Protein AF-A0A378MXL5-F1 (afdb_monomer_lite)

Radius of gyration: 18.05 Å; chains: 1; bounding box: 32×24×49 Å

Sequence (67 aa):
MSTKLSRLFQRTFATAKRVRSETEIGSQAVSVAYAACGLARQIFDNFGKLRFLLVGAGETIELVAAI

Secondary structure (DSSP, 8-state):
--HHHHHHHHHHHHHHHHHHHHSSTT-S---HHHHHHHHHHHH-S-GGG--------SHHHHHHHT-

Foldseek 3Di:
DDPVVVVVVVVVVVVVVCCVVVHCVPVDPPDPLVVVVVVVCVVDVDPPPDDDDQDDDDPSSVSNVVD

Structure (mmCIF, N/CA/C/O backbone):
data_AF-A0A378MXL5-F1
#
_entry.id   AF-A0A378MXL5-F1
#
loop_
_atom_site.group_PDB
_atom_site.id
_atom_site.type_symbol
_atom_site.label_atom_id
_atom_site.label_alt_id
_atom_site.label_comp_id
_atom_site.label_asym_id
_atom_site.label_entity_id
_atom_site.label_seq_id
_atom_site.pdbx_PDB_ins_code
_atom_site.Cartn_x
_atom_site.Cartn_y
_atom_site.Cartn_z
_atom_site.occupancy
_atom_site.B_iso_or_equiv
_atom_site.auth_seq_id
_atom_site.auth_comp_id
_atom_site.auth_asym_id
_atom_site.auth_atom_id
_atom_site.pdbx_PDB_model_num
ATOM 1 N N . MET A 1 1 ? -5.892 15.254 25.128 1.00 57.88 1 MET A N 1
ATOM 2 C CA . MET A 1 1 ? -6.747 14.929 23.959 1.00 57.88 1 MET A CA 1
ATOM 3 C C . MET A 1 1 ? -8.199 14.794 24.410 1.00 57.88 1 MET A C 1
ATOM 5 O O . MET A 1 1 ? -8.435 14.203 25.453 1.00 57.88 1 MET A O 1
ATOM 9 N N . SER A 1 2 ? -9.158 15.367 23.675 1.00 80.38 2 SER A N 1
ATOM 10 C CA . SER A 1 2 ? -10.585 15.417 24.051 1.00 80.38 2 SER A CA 1
ATOM 11 C C . SER A 1 2 ? -11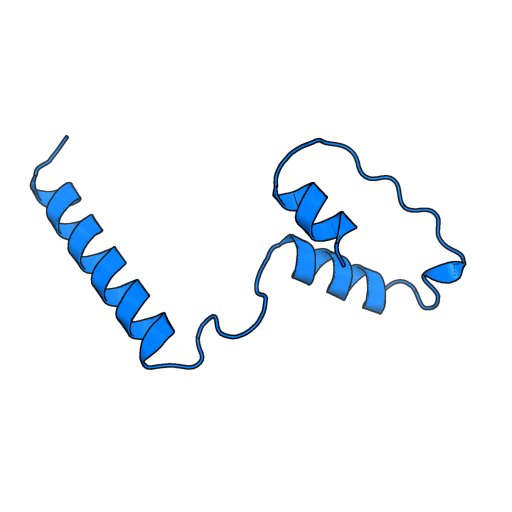.213 14.016 24.163 1.00 80.38 2 SER A C 1
ATOM 13 O O . SER A 1 2 ? -11.216 13.254 23.195 1.00 80.38 2 SER A O 1
ATOM 15 N N . THR A 1 3 ? -11.776 13.672 25.326 1.00 86.50 3 THR A N 1
ATOM 16 C CA . THR A 1 3 ? -12.424 12.373 25.621 1.00 86.50 3 THR A CA 1
ATOM 17 C C . THR A 1 3 ? -13.547 12.015 24.644 1.00 86.50 3 THR A C 1
ATOM 19 O O . THR A 1 3 ? -13.743 10.840 24.328 1.00 86.50 3 THR A O 1
ATOM 22 N N . LYS A 1 4 ? -14.247 13.015 24.091 1.00 91.31 4 LYS A N 1
ATOM 23 C CA . LYS A 1 4 ? -15.270 12.807 23.052 1.00 91.31 4 LYS A CA 1
ATOM 24 C C . LYS A 1 4 ? -14.675 12.248 21.758 1.00 91.31 4 LYS A C 1
ATOM 26 O O . LYS A 1 4 ? -15.240 11.320 21.186 1.00 91.31 4 LYS A O 1
ATOM 31 N N . LEU A 1 5 ? -13.528 12.775 21.327 1.00 95.19 5 LEU A N 1
ATOM 32 C CA . LEU A 1 5 ? -12.855 12.337 20.103 1.00 95.19 5 LEU A CA 1
ATOM 33 C C . LEU A 1 5 ? -12.333 10.900 20.243 1.00 95.19 5 LEU A C 1
ATOM 35 O O . LEU A 1 5 ? -12.509 10.096 19.333 1.00 95.19 5 LEU A O 1
ATOM 39 N N . SER A 1 6 ? -11.793 10.546 21.413 1.00 94.62 6 SER A N 1
ATOM 40 C CA . SER A 1 6 ? -11.363 9.170 21.705 1.00 94.62 6 SER A CA 1
ATOM 41 C C . SER A 1 6 ? -12.514 8.161 21.564 1.00 94.62 6 SER A C 1
ATOM 43 O O . SER A 1 6 ? -12.380 7.142 20.884 1.00 94.62 6 SER A O 1
ATOM 45 N N . ARG A 1 7 ? -13.701 8.485 22.103 1.00 94.44 7 ARG A N 1
ATOM 46 C CA . ARG A 1 7 ? -14.889 7.623 21.972 1.00 94.44 7 ARG A CA 1
ATOM 47 C C . ARG A 1 7 ? -15.380 7.500 20.527 1.00 94.44 7 ARG A C 1
ATOM 49 O O . ARG A 1 7 ? -15.886 6.445 20.145 1.00 94.44 7 ARG A O 1
ATOM 56 N N . LEU A 1 8 ? -15.251 8.563 19.729 1.00 96.31 8 LEU A N 1
ATOM 57 C CA . LEU A 1 8 ? -15.571 8.514 18.301 1.00 96.31 8 LEU A CA 1
ATOM 58 C C . LEU A 1 8 ? -14.608 7.586 17.560 1.00 96.31 8 LEU A C 1
ATOM 60 O O . LEU A 1 8 ? -15.083 6.697 16.863 1.00 96.31 8 LEU A O 1
ATOM 64 N N . PHE A 1 9 ? -13.296 7.701 17.782 1.00 96.38 9 PHE A N 1
ATOM 65 C CA . PHE A 1 9 ? -12.314 6.800 17.170 1.00 96.38 9 PHE A CA 1
ATOM 66 C C . PHE A 1 9 ? -12.598 5.329 17.484 1.00 96.38 9 PHE A C 1
ATOM 68 O O . PHE A 1 9 ? -12.651 4.517 16.562 1.00 96.38 9 PHE A O 1
ATOM 75 N N . GLN A 1 10 ? -12.862 4.983 18.749 1.00 96.31 10 GLN A N 1
ATOM 76 C CA . GLN A 1 10 ? -13.193 3.601 19.128 1.00 96.31 10 GLN A CA 1
ATOM 77 C C . GLN A 1 10 ? -14.410 3.062 18.363 1.00 96.31 10 GLN A C 1
ATOM 79 O O . GLN A 1 10 ? -14.374 1.949 17.838 1.00 96.31 10 GLN A O 1
ATOM 84 N N . ARG A 1 11 ? -15.477 3.864 18.248 1.00 96.50 11 ARG A N 1
ATOM 85 C CA . ARG A 1 11 ? -16.676 3.495 17.477 1.00 96.50 11 ARG A CA 1
ATOM 86 C C . ARG A 1 11 ? -16.399 3.380 15.981 1.00 96.50 11 ARG A C 1
ATOM 88 O O . ARG A 1 11 ? -16.890 2.440 15.354 1.00 96.50 11 ARG A O 1
ATOM 95 N N . THR A 1 12 ? -15.619 4.296 15.416 1.00 97.25 12 THR A N 1
ATOM 96 C CA . THR A 1 12 ? -15.243 4.266 13.998 1.00 97.25 12 THR A CA 1
ATOM 97 C C . THR A 1 12 ? -14.445 3.006 13.677 1.00 97.25 12 THR A C 1
ATOM 99 O O . THR A 1 12 ? -14.796 2.297 12.738 1.00 97.25 12 THR A O 1
ATOM 102 N N . PHE A 1 13 ? -13.441 2.657 14.489 1.00 96.69 13 PHE A N 1
ATOM 103 C CA . PHE A 1 13 ? -12.655 1.438 14.281 1.00 96.69 13 PHE A CA 1
ATOM 104 C C . PHE A 1 13 ? -13.487 0.163 14.458 1.00 96.69 13 PHE A C 1
ATOM 106 O O . PHE A 1 13 ? -13.363 -0.756 13.649 1.00 96.69 13 PHE A O 1
ATOM 113 N N . ALA A 1 14 ? -14.377 0.112 15.456 1.00 97.19 14 ALA A N 1
ATOM 114 C CA . ALA A 1 14 ? -15.289 -1.019 15.632 1.00 97.19 14 ALA A CA 1
ATOM 115 C C . ALA A 1 14 ? -16.212 -1.203 14.414 1.00 97.19 14 ALA A C 1
ATOM 117 O O . ALA A 1 14 ? -16.387 -2.318 13.927 1.00 97.19 14 ALA A O 1
ATOM 118 N N . THR A 1 15 ? -16.750 -0.103 13.882 1.00 97.12 15 THR A N 1
ATOM 119 C CA . THR A 1 15 ? -17.600 -0.121 12.683 1.00 97.12 15 THR A CA 1
ATOM 120 C C . THR A 1 15 ? -16.808 -0.557 11.453 1.00 97.12 15 THR A C 1
ATOM 122 O O . THR A 1 15 ? -17.255 -1.437 10.726 1.00 97.12 15 THR A O 1
ATOM 125 N N . ALA A 1 16 ? -15.600 -0.022 11.253 1.00 95.25 16 ALA A N 1
ATOM 126 C CA . ALA A 1 16 ? -14.727 -0.415 10.148 1.00 95.25 16 ALA A CA 1
ATOM 127 C C . ALA A 1 16 ? -14.371 -1.912 10.194 1.00 95.25 16 ALA A C 1
ATOM 129 O O . ALA A 1 16 ? -14.366 -2.577 9.158 1.00 95.25 16 ALA A O 1
ATOM 130 N N . LYS A 1 17 ? -14.122 -2.464 11.391 1.00 94.62 17 LYS A N 1
ATOM 131 C CA . LYS A 1 17 ? -13.870 -3.900 11.567 1.00 94.62 17 LYS A CA 1
ATOM 132 C C . LYS A 1 17 ? -15.091 -4.736 11.184 1.00 94.62 17 LYS A C 1
ATOM 134 O O . LYS A 1 17 ? -14.930 -5.730 10.481 1.00 94.62 17 LYS A O 1
ATOM 139 N N . ARG A 1 18 ? -16.291 -4.323 11.607 1.00 96.88 18 ARG A N 1
ATOM 140 C CA . ARG A 1 18 ? -17.543 -4.988 11.220 1.00 96.88 18 ARG A CA 1
ATOM 141 C C . ARG A 1 18 ? -17.748 -4.965 9.713 1.00 96.88 18 ARG A C 1
ATOM 143 O O . ARG A 1 18 ? -17.959 -6.020 9.144 1.00 96.88 18 ARG A O 1
ATOM 150 N N . VAL A 1 19 ? -17.566 -3.816 9.058 1.00 95.81 19 VAL A N 1
ATOM 151 C CA . VAL A 1 19 ? -17.651 -3.712 7.588 1.00 95.81 19 VAL A CA 1
ATOM 152 C C . VAL A 1 19 ? -16.708 -4.706 6.905 1.00 95.81 19 VAL A C 1
ATOM 154 O O . VAL A 1 19 ? -17.158 -5.464 6.056 1.00 95.81 19 VAL A O 1
ATOM 157 N N . ARG A 1 20 ? -15.436 -4.774 7.316 1.00 92.62 20 ARG A N 1
ATOM 158 C CA . ARG A 1 20 ? -14.461 -5.721 6.739 1.00 92.62 20 ARG A CA 1
ATOM 159 C C . ARG A 1 20 ? -14.768 -7.199 7.010 1.00 92.62 20 ARG A C 1
ATOM 161 O O . ARG A 1 20 ? -14.226 -8.048 6.320 1.00 92.62 20 ARG A O 1
ATOM 168 N N . SER A 1 21 ? -15.544 -7.504 8.052 1.00 94.38 21 SER A N 1
ATOM 169 C CA . SER A 1 21 ? -15.835 -8.887 8.471 1.00 94.38 21 SER A CA 1
ATOM 170 C C . SER A 1 21 ? -17.194 -9.380 7.974 1.00 94.38 21 SER A C 1
ATOM 172 O O . SER A 1 21 ? -17.373 -10.569 7.750 1.00 94.38 21 SER A O 1
ATOM 174 N N . GLU A 1 22 ? -18.164 -8.474 7.858 1.00 97.31 22 GLU A N 1
ATOM 175 C CA . GLU A 1 22 ? -19.563 -8.762 7.520 1.00 97.31 22 GLU A CA 1
ATOM 176 C C . GLU A 1 22 ? -19.874 -8.436 6.047 1.00 97.31 22 GLU A C 1
ATOM 178 O O . GLU A 1 22 ? -20.982 -8.694 5.583 1.00 97.31 22 GLU A O 1
ATOM 183 N N . THR A 1 23 ? -18.929 -7.849 5.304 1.00 94.81 23 THR A N 1
ATOM 184 C CA . THR A 1 23 ? -19.093 -7.492 3.887 1.00 94.81 23 THR A CA 1
ATOM 185 C C . THR A 1 23 ? -17.814 -7.772 3.096 1.00 94.81 23 THR A C 1
ATOM 187 O O . THR A 1 23 ? -16.732 -7.851 3.668 1.00 94.81 23 THR A O 1
ATOM 190 N N . GLU A 1 24 ? -17.923 -7.804 1.767 1.00 91.12 24 GLU A N 1
ATOM 191 C CA . GLU A 1 24 ? -16.775 -7.914 0.851 1.00 91.12 24 GLU A CA 1
ATOM 192 C C . GLU A 1 24 ? -15.959 -6.612 0.710 1.00 91.12 24 GLU A C 1
ATOM 194 O O . GLU A 1 24 ? -14.984 -6.541 -0.042 1.00 91.12 24 GLU A O 1
ATOM 199 N N . ILE A 1 25 ? -16.331 -5.539 1.416 1.00 89.19 25 ILE A N 1
ATOM 200 C CA . ILE A 1 25 ? -15.613 -4.266 1.335 1.00 89.19 25 ILE A CA 1
ATOM 201 C C . ILE A 1 25 ? -14.224 -4.422 1.966 1.00 89.19 25 ILE A C 1
ATOM 203 O O . ILE A 1 25 ? -14.065 -4.521 3.184 1.00 89.19 25 ILE A O 1
ATOM 207 N N . GLY A 1 26 ? -13.205 -4.365 1.107 1.00 81.50 26 GLY A N 1
ATOM 208 C CA . GLY A 1 26 ? -11.800 -4.518 1.477 1.00 81.50 26 GLY A CA 1
ATOM 209 C C . GLY A 1 26 ? -11.256 -5.943 1.346 1.00 81.50 26 GLY A C 1
ATOM 210 O O . GLY A 1 26 ? -10.134 -6.166 1.795 1.00 81.50 26 GLY A O 1
ATOM 211 N N . SER A 1 27 ? -12.001 -6.883 0.742 1.00 82.12 27 SER A N 1
ATOM 212 C CA . SER A 1 27 ? -11.511 -8.249 0.483 1.00 82.12 27 SER A CA 1
ATOM 213 C C . SER A 1 27 ? -10.505 -8.328 -0.673 1.00 82.12 27 SER A C 1
ATOM 215 O O . SER A 1 27 ? -9.678 -9.235 -0.715 1.00 82.12 27 SER A O 1
ATOM 217 N N . GLN A 1 28 ? -10.520 -7.351 -1.582 1.00 75.88 28 GLN A N 1
ATOM 218 C CA . GLN A 1 28 ? -9.539 -7.209 -2.660 1.00 75.88 28 GLN A CA 1
ATOM 219 C C . GLN A 1 28 ? -8.441 -6.207 -2.295 1.00 75.88 28 GLN A C 1
ATOM 221 O O . GLN A 1 28 ? -8.671 -5.252 -1.548 1.00 75.88 28 GLN A O 1
ATOM 226 N N . ALA A 1 29 ? -7.247 -6.397 -2.864 1.00 67.62 29 ALA A N 1
ATOM 227 C CA . ALA A 1 29 ? -6.114 -5.496 -2.685 1.00 67.62 29 ALA A CA 1
ATOM 228 C C . ALA A 1 29 ? -6.421 -4.097 -3.258 1.00 67.62 29 ALA A C 1
ATOM 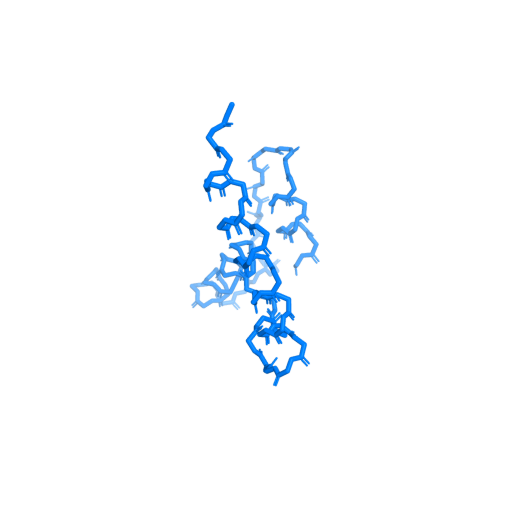230 O O . ALA A 1 29 ? -6.212 -3.819 -4.433 1.00 67.62 29 ALA A O 1
ATOM 231 N N . VAL A 1 30 ? -6.905 -3.192 -2.407 1.00 72.56 30 VAL A N 1
ATOM 232 C CA . VAL A 1 30 ? -7.161 -1.771 -2.716 1.00 72.56 30 VAL A CA 1
ATOM 233 C C . VAL A 1 30 ? -6.009 -0.882 -2.244 1.00 72.56 30 VAL A C 1
ATOM 235 O O . VAL A 1 30 ? -6.212 0.215 -1.726 1.00 72.56 30 VAL A O 1
ATOM 238 N N . SER A 1 31 ? -4.773 -1.371 -2.363 1.00 85.00 31 SER A N 1
ATOM 239 C CA . SER A 1 31 ? -3.605 -0.550 -2.055 1.00 85.00 31 SER A CA 1
ATOM 240 C C . SER A 1 31 ? -3.309 0.403 -3.213 1.00 85.00 31 SER A C 1
ATOM 242 O O . SER A 1 31 ? -3.558 0.100 -4.382 1.00 85.00 31 SER A O 1
ATOM 244 N N . VAL A 1 32 ? -2.728 1.558 -2.885 1.00 88.12 32 VAL A N 1
ATOM 245 C CA . VAL A 1 32 ? -2.257 2.522 -3.891 1.00 88.12 32 VAL A CA 1
ATOM 246 C C . VAL A 1 32 ? -1.235 1.868 -4.830 1.00 88.12 32 VAL A C 1
ATOM 248 O O . VAL A 1 32 ? -1.272 2.107 -6.032 1.00 88.12 32 VAL A O 1
ATOM 251 N N . ALA A 1 33 ? -0.384 0.981 -4.301 1.00 89.94 33 ALA A N 1
ATOM 252 C CA . ALA A 1 33 ? 0.565 0.189 -5.081 1.00 89.94 33 ALA A CA 1
ATOM 253 C C . ALA A 1 33 ? -0.135 -0.696 -6.126 1.00 89.94 33 ALA A C 1
ATOM 255 O O . ALA A 1 33 ? 0.224 -0.670 -7.302 1.00 89.94 33 ALA A O 1
ATOM 256 N N . TYR A 1 34 ? -1.180 -1.426 -5.722 1.00 88.69 34 TYR A N 1
ATOM 257 C CA . TYR A 1 34 ? -1.927 -2.295 -6.631 1.00 88.69 34 TYR A CA 1
ATOM 258 C C . TYR A 1 34 ? -2.639 -1.502 -7.728 1.00 88.69 34 TYR A C 1
ATOM 260 O O . TYR A 1 34 ? -2.571 -1.874 -8.901 1.00 88.69 34 TYR A O 1
ATOM 268 N N . ALA A 1 35 ? -3.260 -0.375 -7.367 1.00 89.69 35 ALA A N 1
ATOM 269 C CA . ALA A 1 35 ? -3.886 0.521 -8.334 1.00 89.69 35 ALA A CA 1
ATOM 270 C C . ALA A 1 35 ? -2.864 1.083 -9.341 1.00 89.69 35 ALA A C 1
ATOM 272 O O . ALA A 1 35 ? -3.130 1.085 -10.543 1.00 89.69 35 ALA A O 1
ATOM 273 N N . ALA A 1 36 ? -1.679 1.491 -8.874 1.00 90.25 36 ALA A N 1
ATOM 274 C CA . ALA A 1 36 ? -0.609 1.996 -9.732 1.00 90.25 36 ALA A CA 1
ATOM 275 C C . ALA A 1 36 ? -0.097 0.929 -10.716 1.00 90.25 36 ALA A C 1
ATOM 277 O O . ALA A 1 36 ? -0.014 1.196 -11.916 1.00 90.25 36 ALA A O 1
ATOM 278 N N . CYS A 1 37 ? 0.176 -0.295 -10.248 1.00 89.25 37 CYS A N 1
ATOM 279 C CA . CYS A 1 37 ? 0.583 -1.400 -11.123 1.00 89.25 37 CYS A CA 1
ATOM 280 C C . CYS A 1 37 ? -0.532 -1.804 -12.099 1.00 89.25 37 CYS A C 1
ATOM 282 O O . CYS A 1 37 ? -0.259 -2.121 -13.256 1.00 89.25 37 CYS A O 1
ATOM 284 N N . GLY A 1 38 ? -1.791 -1.774 -11.652 1.00 89.75 38 GLY A N 1
ATOM 285 C CA . GLY A 1 38 ? -2.957 -2.014 -12.501 1.00 89.75 38 GLY A CA 1
ATOM 286 C C . GLY A 1 38 ? -3.051 -1.011 -13.648 1.00 89.75 38 GLY A C 1
ATOM 287 O O . GLY A 1 38 ? -3.179 -1.417 -14.801 1.00 89.75 38 GLY A O 1
ATOM 288 N N . LEU A 1 39 ? -2.902 0.281 -13.349 1.00 90.31 39 LEU A N 1
ATOM 289 C CA . LEU A 1 39 ? -2.889 1.334 -14.363 1.00 90.31 39 LEU A CA 1
ATOM 290 C C . LEU A 1 39 ? -1.703 1.182 -15.322 1.00 90.31 39 LEU A C 1
ATOM 292 O O . LEU A 1 39 ? -1.875 1.268 -16.534 1.00 90.31 39 LEU A O 1
ATOM 296 N N . ALA A 1 40 ? -0.507 0.897 -14.804 1.00 90.69 40 ALA A N 1
ATOM 297 C CA . ALA A 1 40 ? 0.659 0.660 -15.647 1.00 90.69 40 ALA A CA 1
ATOM 298 C C . ALA A 1 40 ? 0.422 -0.510 -16.624 1.00 90.69 40 ALA A C 1
ATOM 300 O O . ALA A 1 40 ? 0.796 -0.406 -17.788 1.00 90.69 40 ALA A O 1
ATOM 301 N N . ARG A 1 41 ? -0.246 -1.591 -16.184 1.00 89.00 41 ARG A N 1
ATOM 302 C CA . ARG A 1 41 ? -0.609 -2.744 -17.035 1.00 89.00 41 ARG A CA 1
ATOM 303 C C . ARG A 1 41 ? -1.611 -2.407 -18.130 1.00 89.00 41 ARG A C 1
ATOM 305 O O . ARG A 1 41 ? -1.611 -3.064 -19.160 1.00 89.00 41 ARG A O 1
ATOM 312 N N . GLN A 1 42 ? -2.452 -1.403 -17.912 1.00 91.06 42 GLN A N 1
ATOM 313 C CA . GLN A 1 42 ? -3.375 -0.912 -18.935 1.00 91.06 42 GLN A CA 1
ATOM 314 C C . GLN A 1 42 ? -2.685 0.004 -19.951 1.00 91.06 42 GLN A C 1
ATOM 316 O O . GLN A 1 42 ? -3.108 0.059 -21.099 1.00 91.06 42 GLN A O 1
ATOM 321 N N . ILE A 1 43 ? -1.651 0.737 -19.528 1.00 92.94 43 ILE A N 1
ATOM 322 C CA . ILE A 1 43 ? -0.929 1.692 -20.381 1.00 92.94 43 ILE A CA 1
ATOM 323 C C . ILE A 1 43 ? 0.150 0.998 -21.218 1.00 92.94 43 ILE A C 1
ATOM 325 O O . ILE A 1 43 ? 0.385 1.394 -22.358 1.00 92.94 43 ILE A O 1
ATOM 329 N N . PHE A 1 44 ? 0.828 -0.007 -20.660 1.00 89.94 44 PHE A N 1
ATOM 330 C CA . PHE A 1 44 ? 1.935 -0.679 -21.328 1.00 89.94 44 PHE A CA 1
ATOM 331 C C . PHE A 1 44 ? 1.631 -2.151 -21.619 1.00 89.94 44 PHE A C 1
ATOM 333 O O . PHE A 1 44 ? 1.457 -2.952 -20.704 1.00 89.94 44 PHE A O 1
ATOM 340 N N . ASP A 1 45 ? 1.686 -2.519 -22.900 1.00 80.06 45 ASP A N 1
ATOM 341 C CA . ASP A 1 45 ? 1.303 -3.853 -23.382 1.00 80.06 45 ASP A CA 1
ATOM 342 C C . ASP A 1 45 ? 2.256 -4.986 -22.961 1.00 80.06 45 ASP A C 1
ATOM 344 O O . ASP A 1 45 ? 1.836 -6.133 -22.820 1.00 80.06 45 ASP A O 1
ATOM 348 N N . ASN A 1 46 ? 3.558 -4.708 -22.789 1.00 85.62 46 ASN A N 1
ATOM 349 C CA . ASN A 1 46 ? 4.549 -5.741 -22.462 1.00 85.62 46 ASN A CA 1
ATOM 350 C C . ASN A 1 46 ? 5.558 -5.290 -21.401 1.00 85.62 46 ASN A C 1
ATOM 352 O O . ASN A 1 46 ? 6.577 -4.665 -21.699 1.00 85.62 46 ASN A O 1
ATOM 356 N N . PHE A 1 47 ? 5.307 -5.714 -20.166 1.00 87.19 47 PHE A N 1
ATOM 357 C CA . PHE A 1 47 ? 6.142 -5.425 -19.001 1.00 87.19 47 PHE A CA 1
ATOM 358 C C . PHE A 1 47 ? 7.530 -6.067 -19.071 1.00 87.19 47 PHE A C 1
ATOM 360 O O . PHE A 1 47 ? 8.485 -5.498 -18.554 1.00 87.19 47 PHE A O 1
ATOM 367 N N . GLY A 1 48 ? 7.676 -7.202 -19.762 1.00 86.56 48 GLY A N 1
ATOM 368 C CA . GLY A 1 48 ? 8.957 -7.901 -19.901 1.00 86.56 48 GLY A CA 1
ATOM 369 C C . GLY A 1 48 ? 9.995 -7.144 -20.736 1.00 86.56 48 GLY A C 1
ATOM 370 O O . GLY A 1 48 ? 11.171 -7.494 -20.715 1.00 86.56 48 GLY A O 1
ATOM 371 N N . LYS A 1 49 ? 9.582 -6.101 -21.466 1.00 88.06 49 LYS A N 1
ATOM 372 C CA . LYS A 1 49 ? 10.482 -5.217 -22.228 1.00 88.06 49 LYS A CA 1
ATOM 373 C C . LYS A 1 49 ? 10.760 -3.890 -21.522 1.00 88.06 49 LYS A C 1
ATOM 375 O O . LYS A 1 49 ? 11.529 -3.079 -22.037 1.00 88.06 49 LYS A O 1
ATOM 380 N N . LEU A 1 50 ? 10.133 -3.653 -20.371 1.00 88.94 50 LEU A N 1
ATOM 381 C CA . LEU A 1 50 ? 10.278 -2.419 -19.614 1.00 88.94 50 LEU A CA 1
ATOM 382 C C . LEU A 1 50 ? 11.317 -2.581 -18.512 1.00 88.94 50 LEU A C 1
ATOM 384 O O . LEU A 1 50 ? 11.488 -3.644 -17.922 1.00 88.94 50 LEU A O 1
ATOM 388 N N . ARG A 1 51 ? 11.997 -1.479 -18.209 1.00 90.50 51 ARG A N 1
ATOM 389 C CA . ARG A 1 51 ? 12.842 -1.356 -17.026 1.00 90.50 51 ARG A CA 1
ATOM 390 C C . ARG A 1 51 ? 12.153 -0.427 -16.046 1.00 90.50 51 ARG A C 1
ATOM 392 O O . ARG A 1 51 ? 11.957 0.747 -16.350 1.00 90.50 51 ARG A O 1
ATOM 399 N N . PHE A 1 52 ? 11.819 -0.952 -14.877 1.00 90.25 52 PHE A N 1
ATOM 400 C CA . PHE A 1 52 ? 11.222 -0.176 -13.801 1.00 90.25 52 PHE A CA 1
ATOM 401 C C . PHE A 1 52 ? 12.319 0.427 -12.924 1.00 90.25 52 PHE A C 1
ATOM 403 O O . PHE A 1 52 ? 13.298 -0.238 -12.587 1.00 90.25 52 PHE A O 1
ATOM 410 N N . LEU A 1 53 ? 12.152 1.697 -12.562 1.00 93.31 53 LEU A N 1
ATOM 411 C CA . LEU A 1 53 ? 12.943 2.359 -11.533 1.00 93.31 53 LEU A CA 1
ATOM 412 C C . LEU A 1 53 ? 12.010 2.682 -10.372 1.00 93.31 53 LEU A C 1
ATOM 414 O O . LEU A 1 53 ? 11.049 3.431 -10.535 1.00 93.31 53 LEU A O 1
ATOM 418 N N . LEU A 1 54 ? 12.313 2.125 -9.209 1.00 92.25 54 LEU A N 1
ATOM 419 C CA . LEU A 1 54 ? 11.605 2.400 -7.969 1.00 92.25 54 LEU A CA 1
ATOM 420 C C . LEU A 1 54 ? 12.470 3.347 -7.129 1.00 92.25 54 LEU A C 1
ATOM 422 O O . LEU A 1 54 ? 13.630 3.044 -6.861 1.00 92.25 54 LEU A O 1
ATOM 426 N N . VAL A 1 55 ? 11.924 4.503 -6.742 1.00 93.62 55 VAL A N 1
ATOM 427 C CA . VAL A 1 55 ? 12.622 5.499 -5.914 1.00 93.62 55 VAL A CA 1
ATOM 428 C C . VAL A 1 55 ? 11.943 5.622 -4.556 1.00 93.62 55 VAL A C 1
ATOM 430 O O . VAL A 1 55 ? 10.787 6.033 -4.469 1.00 93.62 55 VAL A O 1
ATOM 433 N N . GLY A 1 56 ? 12.680 5.290 -3.498 1.00 91.12 56 GLY A N 1
ATOM 434 C CA . GLY A 1 56 ? 12.205 5.305 -2.114 1.00 91.12 56 GLY A CA 1
ATOM 435 C C . GLY A 1 56 ? 12.500 3.990 -1.392 1.00 91.12 56 GLY A C 1
ATOM 436 O O . GLY A 1 56 ? 13.024 3.053 -1.984 1.00 91.12 56 GLY A O 1
ATOM 437 N N . ALA A 1 57 ? 12.171 3.940 -0.101 1.00 91.19 57 ALA A N 1
ATOM 438 C CA . ALA A 1 57 ? 12.411 2.784 0.772 1.00 91.19 57 ALA A CA 1
ATOM 439 C C . ALA A 1 57 ? 11.314 2.650 1.850 1.00 91.19 57 ALA A C 1
ATOM 441 O O . ALA A 1 57 ? 11.602 2.411 3.017 1.00 91.19 57 ALA A O 1
ATOM 442 N N . GLY A 1 58 ? 10.058 2.918 1.477 1.00 90.31 58 GLY A N 1
ATOM 443 C CA . GLY A 1 58 ? 8.899 2.809 2.373 1.00 90.31 58 GLY A CA 1
ATOM 444 C C . GLY A 1 58 ? 7.950 1.688 1.955 1.00 90.31 58 GLY A C 1
ATOM 445 O O . GLY A 1 58 ? 8.013 1.224 0.821 1.00 90.31 58 GLY A O 1
ATOM 446 N N . GLU A 1 59 ? 7.014 1.315 2.827 1.00 89.62 59 GLU A N 1
ATOM 447 C CA . GLU A 1 59 ? 6.118 0.155 2.646 1.00 89.62 59 GLU A CA 1
ATOM 448 C C . GLU A 1 59 ? 5.412 0.114 1.278 1.00 89.62 59 GLU A C 1
ATOM 450 O O . GLU A 1 59 ? 5.312 -0.936 0.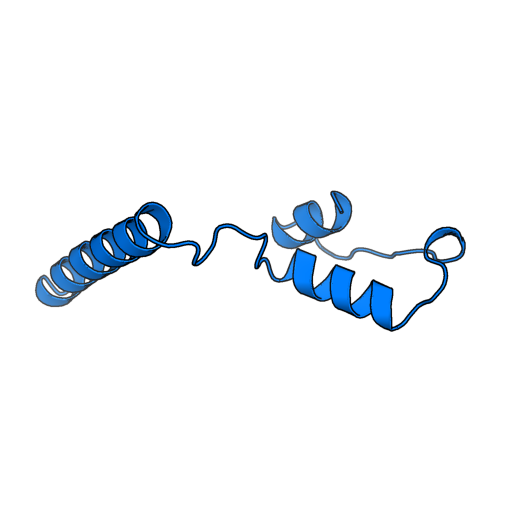651 1.00 89.62 59 GLU A O 1
ATOM 455 N N . THR A 1 60 ? 4.961 1.258 0.749 1.00 90.62 60 THR A N 1
ATOM 456 C CA . THR A 1 60 ? 4.307 1.303 -0.570 1.00 90.62 60 THR A CA 1
ATOM 457 C C . THR A 1 60 ? 5.227 0.824 -1.693 1.00 90.62 60 THR A C 1
ATOM 459 O O . THR A 1 60 ? 4.751 0.184 -2.627 1.00 90.62 60 THR A O 1
ATOM 462 N N . ILE A 1 61 ? 6.530 1.119 -1.622 1.00 91.62 61 ILE A N 1
ATOM 463 C CA . ILE A 1 61 ? 7.478 0.705 -2.661 1.00 91.62 61 ILE A CA 1
ATOM 464 C C . ILE A 1 61 ? 7.773 -0.788 -2.591 1.00 91.62 61 ILE A C 1
ATOM 466 O O . ILE A 1 61 ? 7.905 -1.430 -3.629 1.00 91.62 61 ILE A O 1
ATOM 470 N N . GLU A 1 62 ? 7.803 -1.342 -1.379 1.00 88.94 62 GLU A N 1
ATOM 471 C CA . GLU A 1 62 ? 7.937 -2.781 -1.157 1.00 88.94 62 GLU A CA 1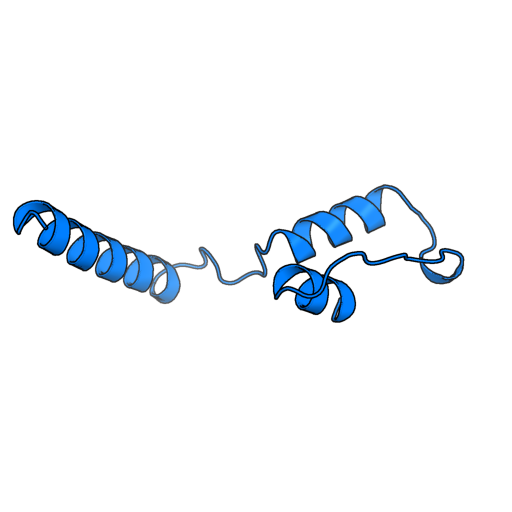
ATOM 472 C C . GLU A 1 62 ? 6.724 -3.519 -1.726 1.00 88.94 62 GLU A C 1
ATOM 474 O O . GLU A 1 62 ? 6.878 -4.518 -2.426 1.00 88.94 62 GLU A O 1
ATOM 479 N N . LEU A 1 63 ? 5.520 -2.971 -1.522 1.00 88.50 63 LEU A N 1
ATOM 480 C CA . LEU A 1 63 ? 4.297 -3.508 -2.115 1.00 8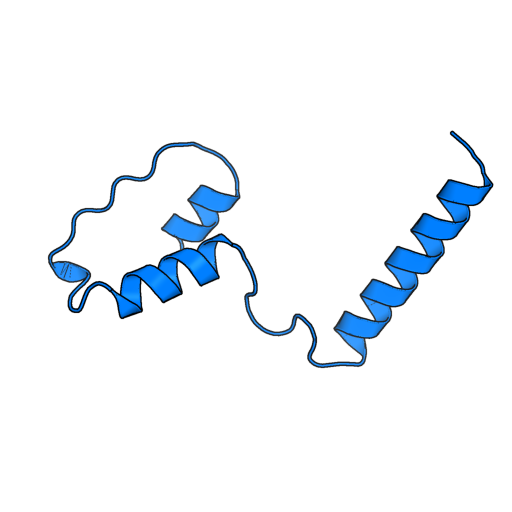8.50 63 LEU A CA 1
ATOM 481 C C . LEU A 1 63 ? 4.318 -3.459 -3.646 1.00 88.50 63 LEU A C 1
ATOM 483 O O . LEU A 1 63 ? 3.842 -4.396 -4.272 1.00 88.50 63 LEU A O 1
ATOM 487 N N . VAL A 1 64 ? 4.858 -2.398 -4.258 1.00 90.19 64 VAL A N 1
ATOM 488 C CA . VAL A 1 64 ? 5.007 -2.324 -5.724 1.00 90.19 64 VAL A CA 1
ATOM 489 C C .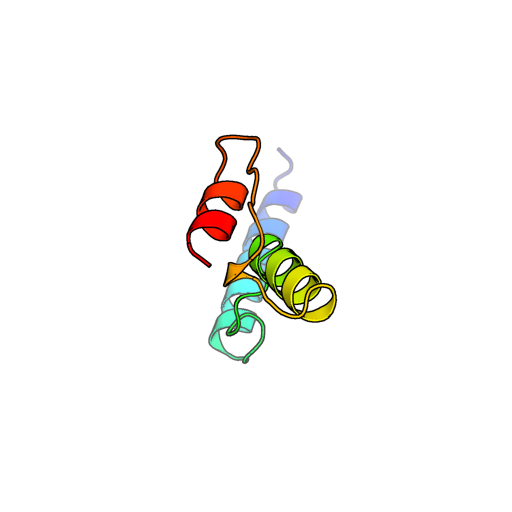 VAL A 1 64 ? 6.012 -3.359 -6.227 1.00 90.19 64 VAL A C 1
ATOM 491 O O . VAL A 1 64 ? 5.750 -3.999 -7.237 1.00 90.19 64 VAL A O 1
ATOM 494 N N . ALA A 1 65 ? 7.137 -3.541 -5.533 1.00 87.44 65 ALA A N 1
ATOM 495 C CA . ALA A 1 65 ? 8.171 -4.500 -5.923 1.00 87.44 65 ALA A CA 1
ATOM 496 C C . ALA A 1 65 ? 7.726 -5.969 -5.794 1.00 87.44 65 ALA A C 1
ATOM 498 O O . ALA A 1 65 ? 8.289 -6.837 -6.457 1.00 87.44 65 ALA A O 1
ATOM 499 N N . ALA A 1 66 ? 6.741 -6.247 -4.936 1.00 81.38 66 ALA A N 1
ATOM 500 C CA . ALA A 1 66 ? 6.173 -7.579 -4.741 1.00 81.38 66 ALA A CA 1
ATOM 501 C C . ALA A 1 66 ? 5.096 -7.967 -5.780 1.00 81.38 66 ALA A C 1
ATOM 503 O O . ALA A 1 66 ? 4.646 -9.115 -5.765 1.00 81.38 66 ALA A O 1
ATOM 504 N N . ILE A 1 67 ? 4.657 -7.030 -6.634 1.00 73.69 67 ILE A N 1
ATOM 505 C CA . ILE A 1 67 ? 3.612 -7.212 -7.665 1.00 73.69 67 ILE A CA 1
ATOM 506 C C . ILE A 1 67 ? 4.243 -7.449 -9.036 1.00 73.69 67 ILE A C 1
ATOM 508 O O . ILE A 1 67 ? 3.679 -8.282 -9.783 1.00 73.69 67 ILE A O 1
#

pLDDT: mean 89.27, std 7.2, range [57.88, 97.31]

Organism: Mannheimia haemolytica (NCBI:txid75985)